Protein AF-A0A5K3FNM6-F1 (afdb_monomer_lite)

Foldseek 3Di:
DDDDPQADWDDKDADLLRQWIWTHGPNRDIDIDGDPWDWADEDQKIWIPPDQFKIWIARNVVRDIDIGGHPAGFSDWYDYDQWIWTDGPFWIWIAGVVDRPDTDIDTDDRDDDRDDDDDDD

Structure (mmCIF, N/CA/C/O backbone):
data_AF-A0A5K3FNM6-F1
#
_entry.id   AF-A0A5K3FNM6-F1
#
loop_
_atom_site.group_PDB
_atom_site.id
_atom_site.type_symbol
_atom_site.label_atom_id
_atom_site.label_alt_id
_atom_site.label_comp_id
_atom_site.label_asym_id
_atom_site.label_entity_id
_atom_site.label_seq_id
_atom_site.pdbx_PDB_ins_code
_atom_site.Cartn_x
_atom_site.Cartn_y
_atom_site.Cartn_z
_atom_site.occupancy
_atom_site.B_iso_or_equiv
_atom_site.auth_seq_id
_atom_site.auth_comp_id
_atom_site.auth_asym_id
_atom_site.auth_atom_id
_atom_site.pdbx_PDB_model_num
ATOM 1 N N . MET A 1 1 ? 14.748 18.626 -12.478 1.00 53.09 1 MET A N 1
ATOM 2 C CA . MET A 1 1 ? 14.786 17.257 -13.037 1.00 53.09 1 MET A CA 1
ATOM 3 C C . MET A 1 1 ? 15.013 17.379 -14.545 1.00 53.09 1 MET A C 1
ATOM 5 O O . MET A 1 1 ? 14.304 18.156 -15.173 1.00 53.09 1 MET A O 1
ATOM 9 N N . GLN A 1 2 ? 16.049 16.751 -15.108 1.00 58.59 2 GLN A N 1
ATOM 10 C CA . GLN A 1 2 ? 16.401 16.877 -16.534 1.00 58.59 2 GLN A CA 1
ATOM 11 C C . GLN A 1 2 ? 15.516 15.946 -17.373 1.00 58.59 2 GLN A C 1
ATOM 13 O O . GLN A 1 2 ? 15.343 14.788 -17.004 1.00 58.59 2 GLN A O 1
ATOM 18 N N . LYS A 1 3 ? 14.956 16.431 -18.491 1.00 74.94 3 LYS A N 1
ATOM 19 C CA . LYS A 1 3 ? 14.156 15.590 -19.394 1.00 74.94 3 LYS A CA 1
ATOM 20 C C . LYS A 1 3 ? 15.063 14.531 -20.045 1.00 74.94 3 LYS A C 1
ATOM 22 O O . LYS A 1 3 ? 16.000 14.919 -20.747 1.00 74.94 3 LYS A O 1
ATOM 27 N N . PRO A 1 4 ? 14.807 13.228 -19.846 1.00 77.62 4 PRO A N 1
ATOM 28 C CA . PRO A 1 4 ? 15.601 12.182 -20.474 1.00 77.62 4 PRO A CA 1
ATOM 29 C C . PRO A 1 4 ? 15.365 12.177 -21.990 1.00 77.62 4 PRO A C 1
ATOM 31 O O . PRO A 1 4 ? 14.228 12.239 -22.461 1.00 77.62 4 PRO A O 1
ATOM 34 N N . ASN A 1 5 ? 16.449 12.124 -22.766 1.00 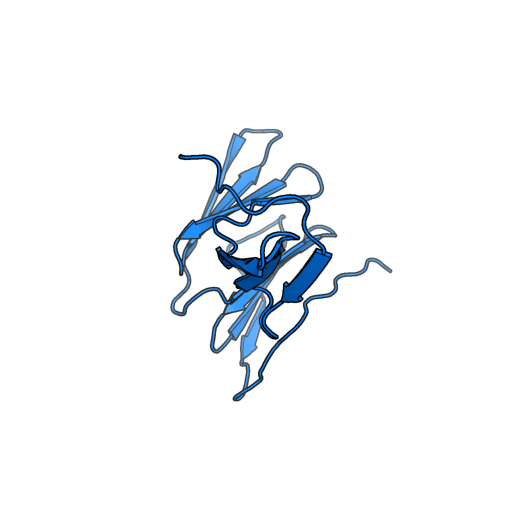85.06 5 ASN A N 1
ATOM 35 C CA . ASN A 1 5 ? 16.395 12.111 -24.228 1.00 85.06 5 ASN A CA 1
ATOM 36 C C . ASN A 1 5 ? 16.211 10.679 -24.755 1.00 85.06 5 ASN A C 1
ATOM 38 O O . ASN A 1 5 ? 17.145 10.064 -25.266 1.00 85.06 5 ASN A O 1
ATOM 42 N N . ILE A 1 6 ? 15.010 10.133 -24.572 1.00 89.50 6 ILE A N 1
ATOM 43 C CA . ILE A 1 6 ? 14.690 8.737 -24.913 1.00 89.50 6 ILE A CA 1
ATOM 44 C C . ILE A 1 6 ? 13.706 8.586 -26.089 1.00 89.50 6 ILE A C 1
ATOM 46 O O . ILE A 1 6 ? 13.361 7.474 -26.480 1.00 89.50 6 ILE A O 1
ATOM 50 N N . GLY A 1 7 ? 13.262 9.696 -26.687 1.00 90.44 7 GLY A N 1
ATOM 51 C CA . GLY A 1 7 ? 12.207 9.678 -27.70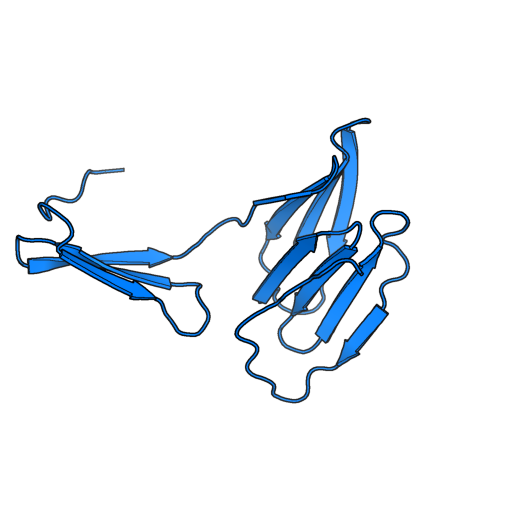6 1.00 90.44 7 GLY A CA 1
ATOM 52 C C . GLY A 1 7 ? 10.846 9.241 -27.145 1.00 90.44 7 GLY A C 1
ATOM 53 O O . GLY A 1 7 ? 10.582 9.393 -25.952 1.00 90.44 7 GLY A O 1
ATOM 54 N N . SER A 1 8 ? 9.967 8.730 -28.013 1.00 93.75 8 SER A N 1
ATOM 55 C CA . SER A 1 8 ? 8.655 8.187 -27.624 1.00 93.75 8 SER A CA 1
ATOM 56 C C . SER A 1 8 ? 8.804 6.874 -26.857 1.00 93.75 8 SER A C 1
ATOM 58 O O . SER A 1 8 ? 9.642 6.057 -27.227 1.00 93.75 8 SER A O 1
ATOM 60 N N . LEU A 1 9 ? 7.973 6.640 -25.840 1.00 93.38 9 LEU A N 1
ATOM 61 C CA . LEU A 1 9 ? 7.893 5.332 -25.181 1.00 93.38 9 LEU A CA 1
ATOM 62 C C . LEU A 1 9 ? 7.259 4.311 -26.130 1.00 93.38 9 LEU A C 1
ATOM 64 O O . LEU A 1 9 ? 6.223 4.596 -26.729 1.00 93.38 9 LEU A O 1
ATOM 68 N N . LEU A 1 10 ? 7.898 3.152 -26.275 1.00 95.12 10 LEU A N 1
ATOM 69 C CA . LEU A 1 10 ? 7.434 2.058 -27.129 1.00 95.12 10 LEU A CA 1
ATOM 70 C C . LEU A 1 10 ? 6.797 0.924 -26.326 1.00 95.12 10 LEU A C 1
ATOM 72 O O . LEU A 1 10 ? 5.857 0.306 -26.813 1.00 95.12 10 LEU A O 1
ATOM 76 N N . ASP A 1 11 ? 7.305 0.662 -25.120 1.00 95.19 11 ASP A N 1
ATOM 77 C CA . ASP A 1 11 ? 6.811 -0.406 -24.249 1.00 95.19 11 ASP A CA 1
ATOM 78 C C . ASP A 1 11 ? 7.054 -0.088 -22.764 1.00 95.19 11 ASP A C 1
ATOM 80 O O . ASP A 1 11 ? 7.933 0.719 -22.425 1.00 95.19 11 ASP A O 1
ATOM 84 N N . VAL A 1 12 ? 6.271 -0.722 -21.888 1.00 95.38 12 VAL A N 1
ATOM 85 C CA . VAL A 1 12 ? 6.328 -0.569 -20.431 1.00 95.38 12 VAL A CA 1
ATOM 86 C C . VAL A 1 12 ? 6.065 -1.899 -19.715 1.00 95.38 12 VAL A C 1
ATOM 88 O O . VAL A 1 12 ? 5.138 -2.631 -20.050 1.00 95.38 12 VAL A O 1
ATOM 91 N N . ALA A 1 13 ? 6.848 -2.186 -18.674 1.00 95.25 13 ALA A N 1
ATOM 92 C CA . ALA A 1 13 ? 6.691 -3.367 -17.830 1.00 95.25 13 ALA A CA 1
ATOM 93 C C . ALA A 1 13 ? 6.701 -2.990 -16.344 1.00 95.25 13 ALA A C 1
ATOM 95 O O . ALA A 1 13 ? 7.534 -2.200 -15.895 1.00 95.25 13 ALA A O 1
ATOM 96 N N . TRP A 1 14 ? 5.786 -3.582 -15.579 1.00 91.75 14 TRP A N 1
ATOM 97 C CA . TRP A 1 14 ? 5.681 -3.406 -14.130 1.00 91.75 14 TRP 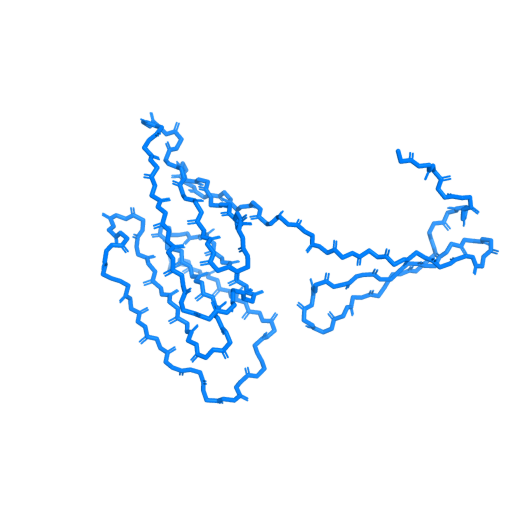A CA 1
ATOM 98 C C . TRP A 1 14 ? 6.329 -4.572 -13.388 1.00 91.75 14 TRP A C 1
ATOM 100 O O . TRP A 1 14 ? 6.252 -5.720 -13.831 1.00 91.75 14 TRP A O 1
ATOM 110 N N . SER A 1 15 ? 6.937 -4.294 -12.235 1.00 85.69 15 SER A N 1
ATOM 111 C CA . SER A 1 15 ? 7.325 -5.359 -11.312 1.00 85.69 15 SER A CA 1
ATOM 112 C C . SER A 1 15 ? 6.076 -6.074 -10.764 1.00 85.69 15 SER A C 1
ATOM 114 O O . SER A 1 15 ? 5.016 -5.452 -10.659 1.00 85.69 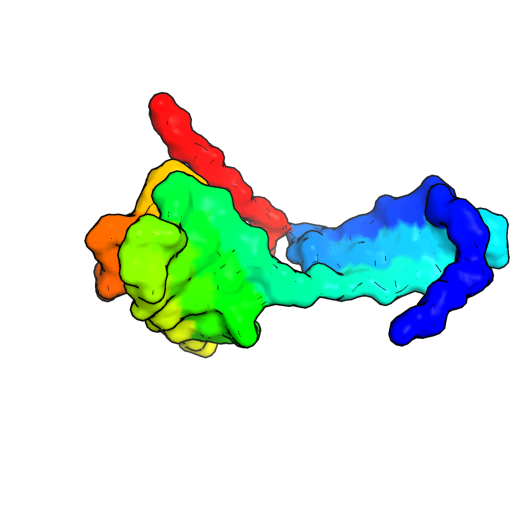15 SER A O 1
ATOM 116 N N . PRO A 1 16 ? 6.159 -7.367 -10.387 1.00 76.62 16 PRO A N 1
ATOM 117 C CA . PRO A 1 16 ? 5.002 -8.122 -9.885 1.00 76.62 16 PRO A CA 1
ATOM 118 C C . PRO A 1 16 ? 4.349 -7.514 -8.635 1.00 76.62 16 PRO A C 1
ATOM 120 O O . PRO A 1 16 ? 3.145 -7.634 -8.428 1.00 76.62 16 PRO A O 1
ATOM 123 N N . ASP A 1 17 ? 5.145 -6.837 -7.811 1.00 70.56 17 ASP A N 1
ATOM 124 C CA . ASP A 1 17 ? 4.708 -6.102 -6.625 1.00 70.56 17 ASP A CA 1
ATOM 125 C C . ASP A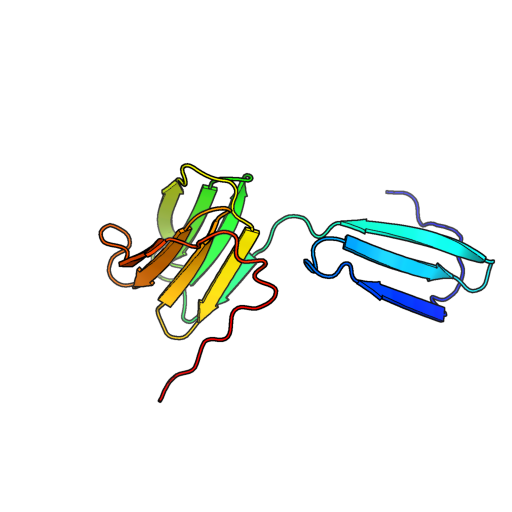 1 17 ? 4.225 -4.676 -6.952 1.00 70.56 17 ASP A C 1
ATOM 127 O O . ASP A 1 17 ? 3.941 -3.907 -6.043 1.00 70.56 17 ASP A O 1
ATOM 131 N N . GLY A 1 18 ? 4.144 -4.291 -8.232 1.00 78.00 18 GLY A N 1
ATOM 132 C CA . GLY A 1 18 ? 3.690 -2.995 -8.743 1.00 78.00 18 GLY A CA 1
ATOM 133 C C . GLY A 1 18 ? 4.359 -1.765 -8.125 1.00 78.00 18 GLY A C 1
ATOM 134 O O . GLY A 1 18 ? 3.726 -0.714 -8.084 1.00 78.00 18 GLY A O 1
ATOM 135 N N . THR A 1 19 ? 5.573 -1.890 -7.581 1.00 81.19 19 THR A N 1
ATOM 136 C CA . THR A 1 19 ? 6.327 -0.761 -7.005 1.00 81.19 19 THR A CA 1
ATOM 137 C C . THR A 1 19 ? 7.287 -0.131 -8.005 1.00 81.19 19 THR A C 1
ATOM 139 O O . THR A 1 19 ? 7.628 1.042 -7.875 1.00 81.19 19 THR A O 1
ATOM 142 N N . ASN A 1 20 ? 7.701 -0.879 -9.026 1.00 89.25 20 ASN A N 1
ATOM 143 C CA . ASN A 1 20 ? 8.629 -0.426 -10.049 1.00 89.25 20 ASN A CA 1
ATOM 144 C C . ASN A 1 20 ? 7.997 -0.528 -11.430 1.00 89.25 20 ASN A C 1
ATOM 146 O O . ASN A 1 20 ? 7.236 -1.451 -11.729 1.00 89.25 20 ASN A O 1
ATOM 150 N N . VAL A 1 21 ? 8.387 0.401 -12.292 1.00 93.44 21 VAL A N 1
ATOM 151 C CA . VAL A 1 21 ? 8.034 0.398 -13.702 1.00 93.44 21 VAL A CA 1
ATOM 152 C C . VAL A 1 21 ? 9.277 0.684 -14.536 1.00 93.44 21 VAL A C 1
ATOM 154 O O . VAL A 1 21 ? 10.088 1.556 -14.214 1.00 93.44 21 VAL A O 1
ATOM 157 N N . VAL A 1 22 ? 9.434 -0.082 -15.609 1.00 95.12 22 VAL A N 1
ATOM 158 C CA . VAL A 1 22 ? 10.494 0.089 -16.600 1.00 95.12 22 VAL A CA 1
ATOM 159 C C . VAL A 1 22 ? 9.848 0.437 -17.927 1.00 95.12 22 VAL A C 1
ATOM 161 O O . VAL A 1 22 ? 8.877 -0.203 -18.320 1.00 95.12 22 VAL A O 1
ATOM 164 N N . ALA A 1 23 ? 10.383 1.435 -18.624 1.00 95.00 23 ALA A N 1
ATOM 165 C CA . ALA A 1 23 ? 9.887 1.839 -19.934 1.00 95.00 23 ALA A CA 1
ATOM 166 C C . ALA A 1 23 ? 11.033 1.970 -20.942 1.00 95.00 23 ALA A C 1
ATOM 168 O O . ALA A 1 23 ? 12.105 2.475 -20.601 1.00 95.00 23 ALA A O 1
ATOM 169 N N . VAL A 1 24 ? 10.809 1.535 -22.183 1.00 95.56 24 VAL A N 1
ATOM 170 C CA . VAL A 1 24 ? 11.798 1.629 -23.270 1.00 95.56 24 VAL A CA 1
ATOM 171 C C . VAL A 1 24 ? 11.381 2.701 -24.269 1.00 95.56 24 VAL A C 1
ATOM 173 O O . VAL A 1 24 ? 10.230 2.757 -24.701 1.00 95.56 24 VAL A O 1
ATOM 176 N N . GLY A 1 25 ? 12.326 3.567 -24.625 1.00 94.50 25 GLY A N 1
ATOM 177 C CA . GLY A 1 25 ? 12.142 4.638 -25.596 1.00 94.50 25 GLY A CA 1
ATOM 178 C C . GLY A 1 25 ? 12.582 4.262 -27.013 1.00 94.50 25 GLY A C 1
ATOM 179 O O . GLY A 1 25 ? 13.401 3.368 -27.218 1.00 94.50 25 GLY A O 1
ATOM 180 N N . ALA A 1 26 ? 12.087 4.997 -28.008 1.00 93.44 26 ALA A N 1
ATOM 181 C CA . ALA A 1 26 ? 12.366 4.790 -29.430 1.00 93.44 26 ALA A CA 1
ATOM 182 C C . ALA A 1 26 ? 13.845 4.957 -29.818 1.00 93.44 26 ALA A C 1
ATOM 184 O O . ALA A 1 26 ? 14.258 4.508 -30.884 1.00 93.44 26 ALA A O 1
ATOM 185 N N . THR A 1 27 ? 14.653 5.583 -28.960 1.00 93.38 27 THR A N 1
ATOM 186 C CA . THR A 1 27 ? 16.107 5.694 -29.149 1.00 93.38 27 THR A CA 1
ATOM 187 C C . THR A 1 27 ? 16.890 4.517 -28.553 1.00 93.38 27 THR A C 1
ATOM 189 O O . THR A 1 27 ? 18.117 4.513 -28.621 1.00 93.38 27 THR A O 1
ATOM 192 N N . GLY A 1 28 ? 16.210 3.531 -27.955 1.00 89.06 28 GLY A N 1
ATOM 193 C CA . GLY A 1 28 ? 16.818 2.395 -27.253 1.00 89.06 28 GLY A CA 1
ATOM 194 C C . GLY A 1 28 ? 17.167 2.667 -25.785 1.00 89.06 28 GLY A C 1
ATOM 195 O O . GLY A 1 28 ? 17.680 1.783 -25.104 1.00 89.06 28 GLY A O 1
ATOM 196 N N . GLY A 1 29 ? 16.896 3.873 -25.276 1.00 92.44 29 GLY A N 1
ATOM 197 C CA . GLY A 1 29 ? 17.073 4.197 -23.859 1.00 92.44 29 GLY A CA 1
ATOM 198 C C . GLY A 1 29 ? 16.026 3.528 -22.964 1.00 92.44 29 GLY A C 1
ATOM 199 O O . GLY A 1 29 ? 14.877 3.357 -23.369 1.00 92.44 29 GLY A O 1
ATOM 200 N N . VAL A 1 30 ? 16.414 3.195 -21.731 1.00 93.06 30 VAL A N 1
ATOM 201 C CA . VAL A 1 30 ? 15.542 2.577 -20.720 1.00 93.06 30 VAL A CA 1
ATOM 202 C C . VAL A 1 30 ? 15.377 3.524 -19.535 1.00 93.06 30 VAL A C 1
ATOM 204 O O . VAL A 1 30 ? 16.360 4.044 -19.006 1.00 93.06 30 VAL A O 1
ATOM 207 N N . LEU A 1 31 ? 14.134 3.744 -19.115 1.00 92.81 31 LEU A N 1
ATOM 208 C CA . LEU A 1 31 ? 13.792 4.461 -17.893 1.00 92.81 31 LEU A CA 1
ATOM 209 C C . LEU A 1 31 ? 13.405 3.482 -16.795 1.00 92.81 31 LEU A C 1
ATOM 211 O O . LEU A 1 31 ? 12.601 2.583 -17.023 1.00 92.81 31 LEU A O 1
ATOM 215 N N . PHE A 1 32 ? 13.936 3.723 -15.600 1.00 92.12 32 PHE A N 1
ATOM 216 C CA . PHE A 1 32 ? 13.533 3.063 -14.366 1.00 92.12 32 PHE A CA 1
ATOM 217 C C . PHE A 1 32 ? 12.808 4.086 -13.500 1.00 92.12 32 PHE A C 1
ATOM 219 O O . PHE A 1 32 ? 13.350 5.159 -13.225 1.00 92.12 32 PHE A O 1
ATOM 226 N N . ALA A 1 33 ? 11.595 3.758 -13.077 1.00 89.12 33 ALA A N 1
ATOM 227 C CA . ALA A 1 33 ? 10.837 4.560 -12.134 1.00 89.12 33 ALA A CA 1
ATOM 228 C C . ALA A 1 33 ? 10.301 3.678 -11.002 1.00 89.12 33 ALA A C 1
ATOM 230 O O . ALA A 1 33 ? 9.997 2.501 -11.190 1.00 89.12 33 ALA A O 1
ATOM 231 N N . HIS A 1 34 ? 10.197 4.275 -9.820 1.00 85.75 34 HIS A N 1
ATOM 232 C CA . HIS A 1 34 ? 9.657 3.654 -8.619 1.00 85.75 34 HIS A CA 1
ATOM 233 C C . HIS A 1 34 ? 8.473 4.495 -8.147 1.00 85.75 34 HIS A C 1
ATOM 235 O O . HIS A 1 34 ? 8.583 5.719 -8.059 1.00 85.75 34 HIS A O 1
ATOM 241 N N . VAL A 1 35 ? 7.350 3.850 -7.846 1.00 78.62 35 VAL A N 1
ATOM 242 C CA . VAL A 1 35 ? 6.162 4.515 -7.309 1.00 78.62 35 VAL A CA 1
ATOM 243 C C . VAL A 1 35 ? 6.461 4.947 -5.877 1.00 78.62 35 VAL A C 1
ATOM 245 O O . VAL A 1 35 ? 6.591 4.123 -4.974 1.00 78.62 35 VAL A O 1
ATOM 248 N N . SER A 1 36 ? 6.615 6.250 -5.674 1.00 73.62 36 SER A N 1
ATOM 249 C CA . SER A 1 36 ? 6.719 6.876 -4.356 1.00 73.62 36 SER A CA 1
ATOM 250 C C . SER A 1 36 ? 5.405 7.552 -3.985 1.00 73.62 36 SER A C 1
ATOM 252 O O . SER A 1 36 ? 4.698 7.996 -4.882 1.00 73.62 36 SER A O 1
ATOM 254 N N . GLU A 1 37 ? 5.146 7.669 -2.679 1.00 63.47 37 GLU A N 1
ATOM 255 C CA . GLU A 1 37 ? 4.054 8.464 -2.092 1.00 63.47 37 GLU A CA 1
ATOM 256 C C . GLU A 1 37 ? 2.673 8.136 -2.686 1.00 63.47 37 GLU A C 1
ATOM 258 O O . GLU A 1 37 ? 2.215 8.717 -3.665 1.00 63.47 37 GLU A O 1
ATOM 263 N N . CYS A 1 38 ? 1.996 7.160 -2.079 1.00 72.88 38 CYS A N 1
ATOM 264 C CA . CYS A 1 38 ? 0.639 6.795 -2.468 1.00 72.88 38 CYS A CA 1
ATOM 265 C C . CYS A 1 38 ? -0.366 7.671 -1.708 1.00 72.88 38 CYS A C 1
ATOM 267 O O . CYS A 1 38 ? -0.452 7.573 -0.480 1.00 72.88 38 CYS A O 1
ATOM 269 N N . CYS A 1 39 ? -1.107 8.502 -2.446 1.00 80.06 39 CYS A N 1
ATOM 270 C CA . CYS A 1 39 ? -2.289 9.213 -1.963 1.00 80.06 39 CYS A CA 1
ATOM 271 C C . CYS A 1 39 ? -3.545 8.487 -2.455 1.00 80.06 39 CYS A C 1
ATOM 273 O O . CYS A 1 39 ? -3.661 8.163 -3.639 1.00 80.06 39 CYS A O 1
ATOM 275 N N . LEU A 1 40 ? -4.470 8.217 -1.542 1.00 83.94 40 LEU A N 1
ATOM 276 C CA . LEU A 1 40 ? -5.728 7.527 -1.803 1.00 83.94 40 LEU A CA 1
ATOM 277 C C . LEU A 1 40 ? -6.875 8.390 -1.289 1.00 83.94 40 LEU A C 1
ATOM 279 O O . LEU A 1 40 ? -6.821 8.874 -0.162 1.00 83.94 40 LEU A O 1
ATOM 283 N N . GLU A 1 41 ? -7.929 8.536 -2.081 1.00 84.44 41 GLU A N 1
ATOM 284 C CA . GLU A 1 41 ? -9.079 9.369 -1.731 1.00 84.44 41 GLU A CA 1
ATOM 285 C C . GLU A 1 41 ? -10.365 8.540 -1.755 1.00 84.44 41 GLU A C 1
ATOM 287 O O . GLU A 1 41 ? -10.637 7.812 -2.712 1.00 84.44 41 GLU A O 1
ATOM 292 N N . CYS A 1 42 ? -11.185 8.657 -0.710 1.00 81.00 42 CYS A N 1
ATOM 293 C CA . CYS A 1 42 ? -12.512 8.047 -0.670 1.00 81.00 42 CYS A CA 1
ATOM 294 C C . CYS A 1 42 ? -13.451 8.804 0.270 1.00 81.00 42 CYS A C 1
ATOM 296 O O . CYS A 1 42 ? -13.125 9.008 1.434 1.00 81.00 42 CYS A O 1
ATOM 298 N N . VAL A 1 43 ? -14.642 9.169 -0.221 1.00 76.00 43 VAL A N 1
ATOM 299 C CA . VAL A 1 43 ? -15.785 9.679 0.573 1.00 76.00 43 VAL A CA 1
ATOM 300 C C . VAL A 1 43 ? -15.369 10.713 1.640 1.00 76.00 43 VAL A C 1
ATOM 302 O O . VAL A 1 43 ? -15.777 10.664 2.794 1.00 76.00 43 VAL A O 1
ATOM 305 N N . GLY A 1 44 ? -14.561 11.702 1.252 1.00 87.50 44 GLY A N 1
ATOM 306 C CA . GLY A 1 44 ? -14.139 12.782 2.150 1.00 87.50 44 GLY A CA 1
ATOM 307 C C . GLY A 1 44 ? -12.977 12.442 3.089 1.00 87.50 44 GLY A C 1
ATOM 308 O O . GLY A 1 44 ? -12.680 13.228 3.980 1.00 87.50 44 GLY A O 1
ATOM 309 N N . PHE A 1 45 ? -12.304 11.317 2.877 1.00 92.75 45 PHE A N 1
ATOM 310 C CA . PHE A 1 45 ? -11.028 11.006 3.503 1.00 92.75 45 PHE A CA 1
ATOM 311 C C . PHE A 1 45 ? -9.927 10.953 2.452 1.00 92.75 45 PHE A C 1
ATOM 313 O O . PHE A 1 45 ? -10.108 10.398 1.366 1.00 92.75 45 PHE A O 1
ATOM 320 N N . GLU A 1 46 ? -8.778 11.501 2.815 1.00 94.00 46 GLU A N 1
ATOM 321 C CA . GLU A 1 46 ? -7.517 11.359 2.104 1.00 94.00 46 GLU A CA 1
ATOM 322 C C . GLU A 1 46 ? -6.571 10.542 2.988 1.00 94.00 46 GLU A C 1
ATOM 324 O O . GLU A 1 46 ? -6.379 10.866 4.158 1.00 94.00 46 GLU A O 1
ATOM 329 N N . ALA A 1 47 ? -5.983 9.479 2.447 1.00 94.62 47 ALA A N 1
ATOM 330 C CA . ALA A 1 47 ? -4.953 8.695 3.110 1.00 94.62 47 ALA A CA 1
ATOM 331 C C . ALA A 1 47 ? -3.636 8.819 2.342 1.00 94.62 47 ALA A C 1
ATOM 333 O O . ALA A 1 47 ? -3.566 8.518 1.151 1.00 94.62 47 ALA A O 1
ATOM 334 N N . VAL A 1 48 ? -2.584 9.220 3.047 1.00 94.31 48 VAL A N 1
ATOM 335 C CA . VAL A 1 48 ? -1.242 9.422 2.502 1.00 94.31 48 VAL A CA 1
ATOM 336 C C . VAL A 1 48 ? -0.274 8.483 3.203 1.00 94.31 48 VAL A C 1
ATOM 338 O O . VAL A 1 48 ? -0.151 8.494 4.430 1.00 94.31 48 VAL A O 1
ATOM 341 N N . VAL A 1 49 ? 0.448 7.671 2.430 1.00 93.19 49 VAL A N 1
ATOM 342 C CA . VAL A 1 49 ? 1.553 6.856 2.954 1.00 93.19 49 VAL A CA 1
ATOM 343 C C . VAL A 1 49 ? 2.780 7.749 3.158 1.00 93.19 49 VAL A C 1
ATOM 345 O O . VAL A 1 49 ? 3.658 7.837 2.301 1.00 93.19 49 VAL A O 1
ATOM 348 N N . SER A 1 50 ? 2.814 8.431 4.302 1.00 91.00 50 SER A N 1
ATOM 349 C CA . SER A 1 50 ? 3.824 9.435 4.663 1.00 91.00 50 SER A CA 1
ATOM 350 C C . SER A 1 50 ? 5.210 8.842 4.949 1.00 91.00 50 SER A C 1
ATOM 352 O O . SER A 1 50 ? 6.218 9.541 4.879 1.00 91.00 50 SER A O 1
ATOM 354 N N . SER A 1 51 ? 5.290 7.555 5.306 1.00 90.81 51 SER A N 1
ATOM 355 C CA . SER A 1 51 ? 6.556 6.835 5.487 1.00 90.81 51 SER A CA 1
ATOM 356 C C . SER A 1 51 ? 6.383 5.344 5.191 1.00 90.81 51 SER A C 1
ATOM 358 O O . SER A 1 51 ? 5.267 4.852 5.039 1.00 90.81 51 SER A O 1
ATOM 360 N N . ALA A 1 52 ? 7.478 4.577 5.187 1.00 90.31 52 ALA A N 1
ATOM 361 C CA . ALA A 1 52 ? 7.419 3.121 5.025 1.00 90.31 52 ALA A CA 1
ATOM 362 C C . ALA A 1 52 ? 6.557 2.400 6.086 1.00 90.31 52 ALA A C 1
ATOM 364 O O . ALA A 1 52 ? 6.219 1.235 5.885 1.00 90.31 52 ALA A O 1
ATOM 365 N N . LYS A 1 53 ? 6.240 3.052 7.214 1.00 94.62 53 LYS A N 1
ATOM 366 C CA . LYS A 1 53 ? 5.485 2.486 8.344 1.00 94.62 53 LYS A CA 1
ATOM 367 C C . LYS A 1 53 ? 4.402 3.424 8.888 1.00 94.62 53 LYS A C 1
ATOM 369 O O . LYS A 1 53 ? 3.895 3.193 9.982 1.00 94.62 53 LYS A O 1
ATOM 374 N N . THR A 1 54 ? 4.065 4.484 8.159 1.00 95.62 54 THR A N 1
ATOM 375 C CA . THR A 1 54 ? 3.133 5.511 8.636 1.00 95.62 54 THR A CA 1
ATOM 376 C C . THR A 1 54 ? 2.138 5.864 7.546 1.00 95.62 54 THR A C 1
ATOM 378 O O . THR A 1 54 ? 2.540 6.142 6.4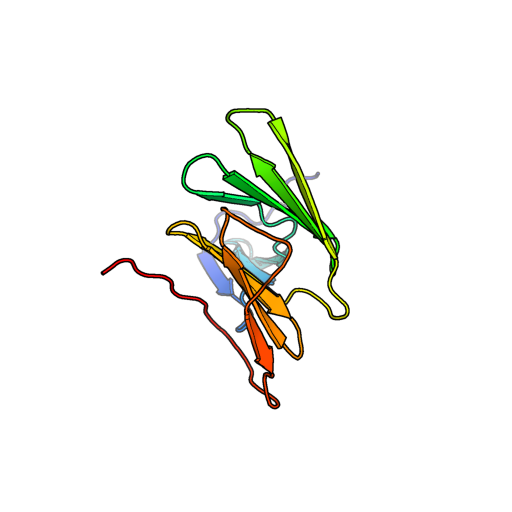16 1.00 95.62 54 THR A O 1
ATOM 381 N N . ILE A 1 55 ? 0.856 5.901 7.909 1.00 96.25 55 ILE A N 1
ATOM 382 C CA . ILE A 1 55 ? -0.215 6.450 7.074 1.00 96.25 55 ILE A CA 1
ATOM 383 C C . ILE A 1 55 ? -0.822 7.634 7.817 1.00 96.25 55 ILE A C 1
ATOM 385 O O . ILE A 1 55 ? -1.235 7.496 8.967 1.00 96.25 55 ILE A O 1
ATOM 389 N N . THR A 1 56 ? -0.881 8.788 7.165 1.00 95.81 56 THR A N 1
ATOM 390 C CA . THR A 1 56 ? -1.635 9.944 7.649 1.00 95.81 56 THR A CA 1
ATOM 391 C C . THR A 1 56 ? -2.989 9.955 6.962 1.00 95.81 56 THR A C 1
ATOM 393 O O . THR A 1 56 ? -3.060 9.856 5.741 1.00 95.81 56 THR A O 1
ATOM 396 N N . ILE A 1 57 ? -4.055 10.065 7.741 1.00 95.38 57 ILE A N 1
ATOM 397 C CA . ILE A 1 57 ? -5.422 10.167 7.244 1.00 95.38 57 ILE A CA 1
ATOM 398 C C . ILE A 1 57 ? -5.923 11.561 7.569 1.00 95.38 57 ILE A C 1
ATOM 400 O O . ILE A 1 57 ? -5.806 12.000 8.708 1.00 95.38 57 ILE A O 1
ATOM 404 N N . THR A 1 58 ? -6.485 12.236 6.578 1.00 94.94 58 THR A N 1
ATOM 405 C CA . THR A 1 58 ? -7.111 13.544 6.722 1.00 94.94 58 THR A CA 1
ATOM 406 C C . THR A 1 58 ? -8.586 13.415 6.368 1.00 94.94 58 THR A C 1
ATOM 408 O O . THR A 1 58 ? -8.928 12.999 5.261 1.00 94.94 58 THR A O 1
ATOM 411 N N . ASN A 1 59 ? -9.472 13.794 7.284 1.00 93.25 59 ASN A N 1
ATOM 412 C CA . ASN A 1 59 ? -10.870 14.034 6.953 1.00 93.25 59 ASN A CA 1
ATOM 413 C C . ASN A 1 59 ? -10.971 15.418 6.308 1.00 93.25 59 ASN A C 1
ATOM 415 O O . ASN A 1 59 ? -10.729 16.440 6.944 1.00 93.25 59 ASN A O 1
ATOM 419 N N . VAL A 1 60 ? -11.331 15.473 5.030 1.00 92.00 60 VAL A N 1
ATOM 420 C CA . VAL A 1 60 ? -11.345 16.730 4.266 1.00 92.00 60 VAL A CA 1
ATOM 421 C C . VAL A 1 60 ? -12.510 17.647 4.649 1.00 92.00 60 VAL A C 1
ATOM 423 O O . VAL A 1 60 ? -12.559 18.789 4.204 1.00 92.00 60 VAL A O 1
ATOM 426 N N . ARG A 1 61 ? -13.480 17.160 5.437 1.00 90.25 61 ARG A N 1
ATOM 427 C CA . ARG A 1 61 ? -14.660 17.941 5.842 1.00 90.25 61 ARG A CA 1
ATOM 428 C C . ARG A 1 61 ? -14.392 18.828 7.049 1.00 90.25 61 ARG A C 1
ATOM 430 O O . ARG A 1 61 ? -14.931 19.928 7.113 1.00 90.25 61 ARG A O 1
ATOM 437 N N . ASP A 1 62 ? -13.617 18.327 8.004 1.00 92.50 62 ASP A N 1
ATOM 438 C CA . ASP A 1 62 ? -13.313 19.007 9.268 1.00 92.50 62 ASP A CA 1
ATOM 439 C C . ASP A 1 62 ? -11.807 19.170 9.525 1.00 92.50 62 ASP A C 1
ATOM 441 O O . ASP A 1 62 ? -11.415 19.668 10.577 1.00 92.50 62 ASP A O 1
ATOM 445 N N . GLU A 1 63 ? -10.974 18.772 8.558 1.00 91.50 63 GLU A N 1
ATOM 446 C CA . GLU A 1 63 ? -9.509 18.823 8.597 1.00 91.50 63 GLU A CA 1
ATOM 447 C C . GLU A 1 63 ? -8.880 18.030 9.754 1.00 91.50 63 GLU A C 1
ATOM 449 O O . GLU A 1 63 ? -7.687 18.186 10.045 1.00 91.50 63 GLU A O 1
ATOM 454 N N . SER A 1 64 ? -9.650 17.152 10.405 1.00 93.38 64 SER A N 1
ATOM 455 C CA . SER A 1 64 ? -9.113 16.256 11.423 1.00 93.38 64 SER A CA 1
ATOM 456 C C . SER A 1 64 ? -8.111 15.284 10.807 1.00 93.38 64 SER A C 1
ATOM 458 O O . SER A 1 64 ? -8.229 14.874 9.647 1.00 93.38 64 SER A O 1
ATOM 460 N N . LYS A 1 65 ? -7.079 14.954 11.589 1.00 94.56 65 LYS A N 1
ATOM 461 C CA . LYS A 1 65 ? -5.984 14.093 11.155 1.00 94.56 65 LYS A CA 1
ATOM 462 C C . LYS A 1 65 ? -5.763 12.954 12.128 1.00 94.56 65 LYS A C 1
ATOM 464 O O . LYS A 1 65 ? -5.554 13.190 13.315 1.00 94.56 65 LYS A O 1
ATOM 469 N N . ASP A 1 66 ? -5.688 11.754 11.578 1.00 95.25 66 ASP A N 1
ATOM 470 C CA . ASP A 1 66 ? -5.272 10.545 12.270 1.00 95.25 66 ASP A CA 1
ATOM 471 C C . ASP A 1 66 ? -3.940 10.062 11.699 1.00 95.25 66 ASP A C 1
ATOM 473 O O . ASP A 1 66 ? -3.629 10.240 10.520 1.00 95.25 66 ASP A O 1
ATOM 477 N N . THR A 1 67 ? -3.110 9.460 12.545 1.00 96.31 67 THR A N 1
ATOM 478 C CA . THR A 1 67 ? -1.829 8.881 12.128 1.00 96.31 67 THR A CA 1
ATOM 479 C C . THR A 1 67 ? -1.778 7.430 12.565 1.00 96.31 67 THR A C 1
ATOM 481 O O . THR A 1 67 ? -1.836 7.129 13.755 1.00 96.31 67 THR A O 1
ATOM 484 N N . LEU A 1 68 ? -1.671 6.529 11.590 1.00 96.88 68 LEU A N 1
ATOM 485 C CA . LEU A 1 68 ? -1.548 5.096 11.817 1.00 96.88 68 LEU A CA 1
ATOM 486 C C . LEU A 1 68 ? -0.079 4.700 11.740 1.00 96.88 68 LEU A C 1
ATOM 488 O O . LEU A 1 68 ? 0.563 4.868 10.699 1.00 96.88 68 LEU A O 1
ATOM 492 N N . GLU A 1 69 ? 0.437 4.150 12.835 1.00 96.50 69 GLU A N 1
ATOM 493 C CA . GLU A 1 69 ? 1.795 3.621 12.914 1.00 96.50 69 GLU A CA 1
ATOM 494 C C . GLU A 1 69 ? 1.788 2.094 12.874 1.00 96.50 69 GLU A C 1
ATOM 496 O O . GLU A 1 69 ? 1.081 1.425 13.629 1.00 96.50 69 GLU A O 1
ATOM 501 N N . PHE A 1 70 ? 2.615 1.538 11.993 1.00 95.50 70 PHE A N 1
ATOM 502 C CA . PHE A 1 70 ? 2.725 0.103 11.773 1.00 95.50 70 PHE A CA 1
ATOM 503 C C . PHE A 1 70 ? 4.068 -0.416 12.281 1.00 95.50 70 PHE A C 1
ATOM 505 O O . PHE A 1 70 ? 5.108 0.236 12.171 1.00 95.50 70 PHE A O 1
ATOM 512 N N . ARG A 1 71 ? 4.070 -1.642 12.812 1.00 94.00 71 ARG A N 1
ATOM 513 C CA . ARG A 1 71 ? 5.312 -2.314 13.223 1.00 94.00 71 ARG A CA 1
ATOM 514 C C . ARG A 1 71 ? 6.181 -2.664 12.013 1.00 94.00 71 ARG A C 1
ATOM 516 O O . ARG A 1 71 ? 7.397 -2.449 12.038 1.00 94.00 71 ARG A O 1
ATOM 523 N N . ASP A 1 72 ? 5.546 -3.174 10.964 1.00 90.75 72 ASP A N 1
ATOM 524 C CA . ASP A 1 72 ? 6.178 -3.666 9.743 1.00 90.75 72 ASP A CA 1
ATOM 525 C C . ASP A 1 72 ? 5.978 -2.700 8.571 1.00 90.75 72 ASP A C 1
ATOM 527 O O . ASP A 1 72 ? 5.171 -1.773 8.634 1.00 90.75 72 ASP A O 1
ATOM 531 N N . ARG A 1 73 ? 6.760 -2.890 7.500 1.00 89.38 73 ARG A N 1
ATOM 532 C CA . ARG A 1 73 ? 6.681 -2.046 6.304 1.00 89.38 73 ARG A CA 1
ATOM 533 C C . ARG A 1 73 ? 5.316 -2.210 5.640 1.00 89.38 73 ARG A C 1
ATOM 535 O O . ARG A 1 73 ? 4.885 -3.335 5.400 1.00 89.38 73 ARG A O 1
ATOM 542 N N . ILE A 1 74 ? 4.698 -1.091 5.283 1.00 91.31 74 ILE A N 1
ATOM 543 C CA . ILE A 1 74 ? 3.486 -1.044 4.470 1.00 91.31 74 ILE A CA 1
ATOM 544 C C . ILE A 1 74 ? 3.856 -1.428 3.034 1.00 91.31 74 ILE A C 1
ATOM 546 O O . ILE A 1 74 ? 4.747 -0.832 2.423 1.00 91.31 74 ILE A O 1
ATOM 550 N N . LEU A 1 75 ? 3.181 -2.445 2.509 1.00 88.19 75 LEU A N 1
ATOM 551 C CA . LEU A 1 75 ? 3.355 -2.950 1.150 1.00 88.19 75 LEU A CA 1
ATOM 552 C C . LEU A 1 75 ? 2.310 -2.363 0.202 1.00 88.19 75 LEU A C 1
ATOM 554 O O . LEU A 1 75 ? 2.635 -1.965 -0.915 1.00 88.19 75 LEU A O 1
ATOM 558 N N . ARG A 1 76 ? 1.052 -2.309 0.647 1.00 88.56 76 ARG A N 1
ATOM 559 C CA . ARG A 1 76 ? -0.091 -1.818 -0.128 1.00 88.56 76 ARG A CA 1
ATOM 560 C C . ARG A 1 76 ? -1.109 -1.184 0.801 1.00 88.56 76 ARG A C 1
ATOM 562 O O . ARG A 1 76 ? -1.271 -1.623 1.938 1.00 88.56 76 ARG A O 1
ATOM 569 N N . VAL A 1 77 ? -1.831 -0.202 0.283 1.00 92.56 77 VAL A N 1
ATOM 570 C CA . VAL A 1 77 ? -2.961 0.417 0.970 1.00 92.56 77 VAL A CA 1
ATOM 571 C C . VAL A 1 77 ? -4.120 0.503 -0.010 1.00 92.56 77 VAL A C 1
ATOM 573 O O . VAL A 1 77 ? -3.908 0.682 -1.208 1.00 92.56 77 VAL A O 1
ATOM 576 N N . SER A 1 78 ? -5.333 0.349 0.497 1.00 93.88 78 SER A N 1
ATOM 577 C CA . SER A 1 78 ? -6.566 0.611 -0.231 1.00 93.88 78 SER A CA 1
ATOM 578 C C . SER A 1 78 ? -7.508 1.388 0.674 1.00 93.88 78 SER A C 1
ATOM 580 O O . SER A 1 78 ? -7.573 1.121 1.872 1.00 93.88 78 SER A O 1
ATOM 582 N N . LEU A 1 79 ? -8.219 2.355 0.108 1.00 94.56 79 LEU A N 1
ATOM 583 C CA . LEU A 1 79 ? -9.236 3.128 0.804 1.00 94.56 79 LEU A CA 1
ATOM 584 C C . LEU A 1 79 ? -10.477 3.158 -0.087 1.00 94.56 79 LEU A C 1
ATOM 586 O O . LEU A 1 79 ? -10.484 3.804 -1.131 1.00 94.56 79 LEU A O 1
ATOM 590 N N . ALA A 1 80 ? -11.510 2.427 0.313 1.00 93.88 80 ALA A N 1
ATOM 591 C CA . ALA A 1 80 ? -12.773 2.353 -0.405 1.00 93.88 80 ALA A CA 1
ATOM 592 C C . ALA A 1 80 ? -13.900 1.942 0.546 1.00 93.88 80 ALA A C 1
ATOM 594 O O . ALA A 1 80 ? -13.658 1.254 1.537 1.00 93.88 80 ALA A O 1
ATOM 595 N N . TYR A 1 81 ? -15.133 2.336 0.224 1.00 93.06 81 TYR A N 1
ATOM 596 C CA . TYR A 1 81 ? -16.344 1.907 0.937 1.00 93.06 81 TYR A CA 1
ATOM 597 C C . TYR A 1 81 ? -16.236 2.052 2.462 1.00 93.06 81 TYR A C 1
ATOM 599 O O . TYR A 1 81 ? -16.521 1.113 3.199 1.00 93.06 81 TYR A O 1
ATOM 607 N N . GLU A 1 82 ? -15.765 3.212 2.931 1.00 92.94 82 GLU A N 1
ATOM 608 C CA . GLU A 1 82 ? -15.611 3.525 4.364 1.00 92.94 82 GLU A CA 1
ATOM 609 C C . GLU A 1 82 ? -14.621 2.622 5.129 1.00 92.94 82 GLU A C 1
ATOM 611 O O . GLU A 1 82 ? -14.607 2.596 6.363 1.00 92.94 82 GLU A O 1
ATOM 616 N N . HIS A 1 83 ? -13.748 1.913 4.409 1.00 94.69 83 HIS A N 1
ATOM 617 C CA . HIS A 1 83 ? -12.720 1.061 4.989 1.00 94.69 83 HIS A CA 1
ATOM 618 C C . HIS A 1 83 ? -11.342 1.367 4.408 1.00 94.69 83 HIS A C 1
ATOM 620 O O . HIS A 1 83 ? -11.166 1.439 3.188 1.00 94.69 83 HIS A O 1
ATOM 626 N N . LEU A 1 84 ? -10.355 1.476 5.297 1.00 96.00 84 LEU A N 1
ATOM 627 C CA . LEU A 1 84 ? -8.941 1.523 4.943 1.00 96.00 84 LEU A CA 1
ATOM 628 C C . LEU A 1 84 ? -8.314 0.157 5.213 1.00 96.00 84 LEU A C 1
ATOM 630 O O . LEU A 1 84 ? -8.350 -0.343 6.335 1.00 96.00 84 LEU A O 1
ATOM 634 N N . ILE A 1 85 ? -7.716 -0.439 4.188 1.00 96.25 85 ILE A N 1
ATOM 635 C CA . ILE A 1 85 ? -6.964 -1.686 4.287 1.00 96.25 85 ILE A CA 1
ATOM 636 C C . ILE A 1 85 ? -5.485 -1.358 4.128 1.00 96.25 85 ILE A C 1
ATOM 638 O O . ILE A 1 85 ? -5.081 -0.834 3.093 1.00 96.25 85 ILE A O 1
ATOM 642 N N . ALA A 1 86 ? -4.674 -1.696 5.125 1.00 95.00 86 ALA A N 1
ATOM 643 C CA . ALA A 1 86 ? -3.223 -1.586 5.071 1.00 95.00 86 ALA A CA 1
ATOM 644 C C . ALA A 1 86 ? -2.597 -2.983 5.144 1.00 95.00 86 ALA A C 1
ATOM 646 O O . ALA A 1 86 ? -2.705 -3.683 6.153 1.00 95.00 86 ALA A O 1
ATOM 647 N N . LEU A 1 87 ? -1.929 -3.387 4.066 1.00 93.69 87 LEU A N 1
ATOM 648 C CA . LEU A 1 87 ? -1.124 -4.600 4.031 1.00 93.69 87 LEU A CA 1
ATOM 649 C C . LEU A 1 87 ? 0.303 -4.270 4.440 1.00 93.69 87 LEU A C 1
ATOM 651 O O . LEU A 1 87 ? 0.955 -3.422 3.832 1.00 93.69 87 LEU A O 1
ATOM 655 N N . THR A 1 88 ? 0.796 -4.989 5.435 1.00 92.12 88 THR A N 1
ATOM 656 C CA . THR A 1 88 ? 2.199 -4.997 5.839 1.00 92.12 88 THR A CA 1
ATOM 657 C C . THR A 1 88 ? 2.855 -6.313 5.430 1.00 92.12 88 THR A C 1
ATOM 659 O O . THR A 1 88 ? 2.194 -7.201 4.893 1.00 92.12 88 THR A O 1
ATOM 662 N N . THR A 1 89 ? 4.153 -6.462 5.700 1.00 87.44 89 THR A N 1
ATOM 663 C CA . THR A 1 89 ? 4.888 -7.708 5.435 1.00 87.44 89 THR A CA 1
ATOM 664 C C . THR A 1 89 ? 4.231 -8.946 6.051 1.00 87.44 89 THR A C 1
ATOM 666 O O . THR A 1 89 ? 4.234 -10.000 5.426 1.00 87.44 89 THR A O 1
ATOM 669 N N . ASN A 1 90 ? 3.658 -8.818 7.253 1.00 89.06 90 ASN A N 1
ATOM 670 C CA . ASN A 1 90 ? 3.176 -9.964 8.029 1.00 89.06 90 ASN A CA 1
ATOM 671 C C . ASN A 1 90 ? 1.692 -9.882 8.394 1.00 89.06 90 ASN A C 1
ATOM 673 O O . ASN A 1 90 ? 1.140 -10.862 8.883 1.00 89.06 90 ASN A O 1
ATOM 677 N N . GLN A 1 91 ? 1.048 -8.727 8.222 1.00 94.06 91 GLN A N 1
ATOM 678 C CA . GLN A 1 91 ? -0.314 -8.495 8.701 1.00 94.06 91 GLN A CA 1
ATOM 679 C C . GLN A 1 91 ? -1.126 -7.650 7.724 1.00 94.06 91 GLN A C 1
ATOM 681 O O . GLN A 1 91 ? -0.627 -6.689 7.139 1.00 94.06 91 GLN A O 1
ATOM 686 N N . CYS A 1 92 ? -2.405 -7.978 7.601 1.00 94.81 92 CYS A N 1
ATOM 687 C CA . CYS A 1 92 ? -3.425 -7.153 6.979 1.00 94.81 92 CYS A CA 1
ATOM 688 C C . CYS A 1 92 ? -4.232 -6.458 8.075 1.00 94.81 92 CYS A C 1
ATOM 690 O O . CYS A 1 92 ? -4.840 -7.124 8.911 1.00 94.81 92 CYS A O 1
ATOM 692 N N . HIS A 1 93 ? -4.260 -5.130 8.048 1.00 97.19 93 HIS A N 1
ATOM 693 C CA . HIS A 1 93 ? -5.057 -4.310 8.951 1.00 97.19 93 HIS A CA 1
ATOM 694 C C . HIS A 1 93 ? -6.253 -3.741 8.193 1.00 97.19 93 HIS A C 1
ATOM 696 O O . HIS A 1 93 ? -6.079 -3.157 7.125 1.00 97.19 93 HIS A O 1
ATOM 702 N N . ILE A 1 94 ? -7.453 -3.891 8.744 1.00 97.25 94 ILE A N 1
ATOM 703 C CA . ILE A 1 94 ? -8.694 -3.349 8.188 1.00 97.25 94 ILE A CA 1
ATOM 704 C C . ILE A 1 94 ? -9.270 -2.379 9.213 1.00 97.25 94 ILE A C 1
ATOM 706 O O . ILE A 1 94 ? -9.651 -2.776 10.315 1.00 97.25 94 ILE A O 1
ATOM 710 N N . TYR A 1 95 ? -9.327 -1.108 8.842 1.00 97.06 95 TYR A N 1
ATOM 711 C CA . TYR A 1 95 ? -9.859 -0.021 9.648 1.00 97.06 95 TYR A CA 1
ATOM 712 C C . TYR A 1 95 ? -11.204 0.425 9.089 1.00 97.06 95 TYR A C 1
ATOM 714 O O . TYR A 1 95 ? -11.371 0.514 7.873 1.00 97.06 95 TYR A O 1
ATOM 722 N N . SER A 1 96 ? -12.133 0.772 9.975 1.00 94.75 96 SER A N 1
ATOM 723 C CA . SER A 1 96 ? -13.298 1.573 9.603 1.00 94.75 96 SER A CA 1
ATOM 724 C C . SER A 1 96 ? -12.928 3.049 9.704 1.00 94.75 96 SER A C 1
ATOM 726 O O . SER A 1 96 ? -12.329 3.454 10.701 1.00 94.75 96 SER A O 1
ATOM 728 N N . VAL A 1 97 ? -13.335 3.865 8.728 1.00 92.25 97 VAL A N 1
ATOM 729 C CA . VAL A 1 97 ? -13.131 5.326 8.799 1.00 92.25 97 VAL A CA 1
ATOM 730 C C . VAL A 1 97 ? -13.886 5.978 9.962 1.00 92.25 97 VAL A C 1
ATOM 732 O O . VAL A 1 97 ? -13.550 7.081 10.373 1.00 92.25 97 VAL A O 1
ATOM 735 N N . ASN A 1 98 ? -14.872 5.279 10.535 1.00 91.75 98 ASN A N 1
ATOM 736 C CA . ASN A 1 98 ? -15.609 5.737 11.712 1.00 91.75 98 ASN A CA 1
ATOM 737 C C . ASN A 1 98 ? -14.834 5.524 13.025 1.00 91.75 98 ASN A C 1
ATOM 739 O O . ASN A 1 98 ? -15.174 6.133 14.037 1.00 91.75 98 ASN A O 1
ATOM 743 N N . ASN A 1 99 ? -13.831 4.635 13.044 1.00 93.38 99 ASN A N 1
ATOM 744 C CA . ASN A 1 99 ? -12.985 4.404 14.214 1.00 93.38 99 ASN A CA 1
ATOM 745 C C . ASN A 1 99 ? -11.667 3.709 13.835 1.00 93.38 99 ASN A C 1
ATOM 747 O O . ASN A 1 99 ? -11.608 2.483 13.696 1.00 93.38 99 ASN A O 1
ATOM 751 N N . PHE A 1 100 ? -10.581 4.481 13.774 1.00 94.38 100 PHE A N 1
ATOM 752 C CA . PHE A 1 100 ? -9.250 3.958 13.464 1.00 94.38 100 PHE A CA 1
ATOM 753 C C . PHE A 1 100 ? -8.555 3.236 14.635 1.00 94.38 100 PHE A C 1
ATOM 755 O O . PHE A 1 100 ? -7.527 2.591 14.436 1.00 94.38 100 PHE A O 1
ATOM 762 N N . ASN A 1 101 ? -9.101 3.287 15.855 1.00 94.19 101 ASN A N 1
ATOM 763 C CA . ASN A 1 101 ? -8.426 2.746 17.044 1.00 94.19 101 ASN A CA 1
ATOM 764 C C . ASN A 1 101 ? -8.543 1.222 17.196 1.00 94.19 101 ASN A C 1
ATOM 766 O O . ASN A 1 101 ? -7.774 0.615 17.939 1.00 94.19 101 ASN A O 1
ATOM 770 N N . THR A 1 102 ? -9.513 0.594 16.529 1.00 94.94 102 THR A N 1
ATOM 771 C CA . THR A 1 102 ? -9.812 -0.838 16.689 1.00 94.94 102 THR A CA 1
ATOM 772 C C . THR A 1 102 ? -9.823 -1.555 15.338 1.00 94.94 102 THR A C 1
ATOM 774 O O . THR A 1 102 ? -10.894 -1.951 14.870 1.00 94.94 102 THR A O 1
ATOM 777 N N . PRO A 1 103 ? -8.662 -1.704 14.673 1.00 96.94 103 PRO A N 1
ATOM 778 C CA . PRO A 1 103 ? -8.591 -2.441 13.420 1.00 96.94 103 PRO A CA 1
ATOM 779 C C . PRO A 1 103 ? -8.866 -3.930 13.621 1.00 96.94 103 PRO A C 1
ATOM 781 O O . PRO A 1 103 ? -8.500 -4.522 14.638 1.00 96.94 103 PRO A O 1
ATOM 784 N N . ILE A 1 104 ? -9.412 -4.559 12.584 1.00 97.38 104 ILE A N 1
ATOM 785 C CA . ILE A 1 104 ? -9.324 -6.009 12.420 1.00 97.38 104 ILE A CA 1
ATOM 786 C C . ILE A 1 104 ? -7.925 -6.317 11.887 1.00 97.38 104 ILE A C 1
ATOM 788 O O . ILE A 1 104 ? -7.481 -5.701 10.918 1.00 97.38 104 ILE A O 1
ATOM 792 N N . ILE A 1 105 ? -7.231 -7.264 12.515 1.00 96.75 105 ILE A N 1
ATOM 793 C CA . ILE A 1 105 ? -5.873 -7.660 12.135 1.00 96.75 105 ILE A CA 1
ATOM 794 C C . ILE A 1 105 ? -5.887 -9.132 11.730 1.00 96.75 105 ILE A C 1
ATOM 796 O O . ILE A 1 105 ? -6.357 -9.983 12.484 1.00 96.75 105 ILE A O 1
ATOM 800 N N . VAL A 1 106 ? -5.367 -9.422 10.539 1.00 95.19 106 VAL A N 1
ATOM 801 C CA . VAL A 1 106 ? -5.243 -10.772 9.981 1.00 95.19 106 VAL A CA 1
ATOM 802 C C . VAL A 1 106 ? -3.772 -11.057 9.701 1.00 95.19 106 VAL A C 1
ATOM 804 O O . VAL A 1 106 ? -3.134 -10.320 8.953 1.00 95.19 106 VAL A O 1
ATOM 807 N N . ASP A 1 107 ? -3.233 -12.132 10.272 1.00 93.06 107 ASP A N 1
ATOM 808 C CA . ASP A 1 107 ? -1.852 -12.548 10.017 1.00 93.06 107 ASP A CA 1
ATOM 809 C C . ASP A 1 107 ? -1.699 -13.165 8.617 1.00 93.06 107 ASP A C 1
ATOM 811 O O . ASP A 1 107 ? -2.489 -14.010 8.186 1.00 93.06 107 ASP A O 1
ATOM 815 N N . LEU A 1 108 ? -0.636 -12.774 7.920 1.00 88.25 108 LEU A N 1
ATOM 816 C CA . LEU A 1 108 ? -0.270 -13.242 6.589 1.00 88.25 108 LEU A CA 1
ATOM 817 C C . LEU A 1 108 ? 0.860 -14.265 6.722 1.00 88.25 108 LEU A C 1
ATOM 819 O O . LEU A 1 108 ? 1.995 -13.928 7.052 1.00 88.25 108 LEU A O 1
ATOM 823 N N . LYS A 1 109 ? 0.558 -15.541 6.477 1.00 81.00 109 LYS A N 1
ATOM 824 C CA . LYS A 1 109 ? 1.560 -16.616 6.513 1.00 81.00 109 LYS A CA 1
ATOM 825 C C . LYS A 1 109 ? 2.282 -16.695 5.171 1.00 81.00 109 LYS A C 1
ATOM 827 O O . LYS A 1 109 ? 1.751 -17.305 4.248 1.00 81.00 109 LYS A O 1
ATOM 832 N N . ASP A 1 110 ? 3.455 -16.071 5.081 1.00 68.94 110 ASP A N 1
ATOM 833 C CA . ASP A 1 110 ? 4.378 -16.141 3.929 1.00 68.94 110 ASP A CA 1
ATOM 834 C C . ASP A 1 110 ? 3.696 -15.883 2.564 1.00 68.94 110 ASP A C 1
ATOM 836 O O . ASP A 1 110 ? 4.016 -16.474 1.531 1.00 68.94 110 ASP A O 1
ATOM 840 N N . ALA A 1 111 ? 2.682 -15.014 2.565 1.00 68.69 111 ALA A N 1
ATOM 841 C CA . ALA A 1 111 ? 1.855 -14.746 1.399 1.00 68.69 111 ALA A CA 1
ATOM 842 C C . ALA A 1 111 ? 2.473 -13.630 0.551 1.00 68.69 111 ALA A C 1
ATOM 844 O O . ALA A 1 111 ? 2.658 -12.507 1.018 1.00 68.69 111 ALA A O 1
ATOM 845 N N . THR A 1 112 ? 2.725 -13.905 -0.731 1.00 73.25 112 THR A N 1
ATOM 846 C CA . THR A 1 112 ? 3.009 -12.843 -1.706 1.00 73.25 112 THR A CA 1
ATOM 847 C C . THR A 1 112 ? 1.683 -12.245 -2.161 1.00 73.25 112 THR A C 1
ATOM 849 O O . THR A 1 112 ? 0.993 -12.826 -2.998 1.00 73.25 112 THR A O 1
ATOM 852 N N . ILE A 1 113 ? 1.295 -11.104 -1.589 1.00 75.12 113 ILE A N 1
ATOM 853 C CA . ILE A 1 113 ? 0.049 -10.428 -1.965 1.00 75.12 113 ILE A CA 1
ATOM 854 C C . ILE A 1 113 ? 0.312 -9.434 -3.092 1.00 75.12 113 ILE A C 1
ATOM 856 O O . ILE A 1 113 ? 1.089 -8.495 -2.939 1.00 75.12 113 ILE A O 1
ATOM 860 N N . SER A 1 114 ? -0.371 -9.628 -4.220 1.00 75.50 114 SER A N 1
ATOM 861 C CA . SER A 1 114 ? -0.248 -8.773 -5.404 1.00 75.50 114 SER A CA 1
ATOM 862 C C . SER A 1 114 ? -1.334 -7.697 -5.505 1.00 75.50 114 SER A C 1
ATOM 864 O O . SER A 1 114 ? -1.085 -6.655 -6.117 1.00 75.50 114 SER A O 1
ATOM 866 N N . LEU A 1 115 ? -2.511 -7.910 -4.898 1.00 80.25 115 LEU A N 1
ATOM 867 C CA . LEU A 1 115 ? -3.697 -7.078 -5.121 1.00 80.25 115 LEU A CA 1
ATOM 868 C C . LEU A 1 115 ? -4.623 -6.993 -3.894 1.00 80.25 115 LEU A C 1
ATOM 870 O O . LEU A 1 115 ? -4.834 -7.986 -3.202 1.00 80.25 115 LEU A O 1
ATOM 874 N N . ILE A 1 116 ? -5.215 -5.812 -3.683 1.00 88.81 116 ILE A N 1
ATOM 875 C CA . ILE A 1 116 ? -6.362 -5.581 -2.793 1.00 88.81 116 ILE A CA 1
ATOM 876 C C . ILE A 1 116 ? -7.539 -5.164 -3.679 1.00 88.81 116 ILE A C 1
ATOM 878 O O . ILE A 1 116 ? -7.393 -4.252 -4.490 1.00 88.81 116 ILE A O 1
ATOM 882 N N . ILE A 1 117 ? -8.692 -5.814 -3.523 1.00 90.12 117 ILE A N 1
ATOM 883 C CA . ILE A 1 117 ? -9.953 -5.388 -4.139 1.00 90.12 117 ILE A CA 1
ATOM 884 C C . ILE A 1 117 ? -10.965 -5.207 -3.015 1.00 90.12 117 ILE A C 1
ATOM 886 O O . ILE A 1 117 ? -11.136 -6.100 -2.187 1.00 90.12 117 ILE A O 1
ATOM 890 N N . GLN A 1 118 ? -11.627 -4.057 -2.997 1.00 92.75 118 GLN A N 1
ATOM 891 C CA . GLN A 1 118 ? -12.771 -3.798 -2.132 1.00 92.75 118 GLN A CA 1
ATOM 892 C C . GLN A 1 118 ? -14.026 -3.705 -3.003 1.00 92.75 118 GLN A C 1
ATOM 894 O O . GLN A 1 118 ? -13.953 -3.283 -4.158 1.00 92.75 118 GLN A O 1
ATOM 899 N N . SER A 1 119 ? -15.169 -4.083 -2.448 1.00 91.56 119 SER A N 1
ATOM 900 C CA . SER A 1 119 ? -16.483 -3.925 -3.070 1.00 91.56 119 SER A CA 1
ATOM 901 C C . SER A 1 119 ? -17.514 -3.601 -1.996 1.00 91.56 119 SER A C 1
ATOM 903 O O . SER A 1 119 ? -17.372 -4.035 -0.853 1.00 91.56 119 SER A O 1
ATOM 905 N N . GLN A 1 120 ? -18.555 -2.874 -2.381 1.00 85.44 120 GLN A N 1
ATOM 906 C CA . GLN A 1 120 ? -19.794 -2.759 -1.617 1.00 85.44 120 GLN A CA 1
ATOM 907 C C . GLN A 1 120 ? -20.800 -3.772 -2.169 1.00 85.44 120 GLN A C 1
ATOM 909 O O . GLN A 1 120 ? -20.752 -4.073 -3.365 1.00 85.44 120 GLN A O 1
ATOM 914 N N . GLU A 1 121 ? -21.640 -4.327 -1.294 1.00 72.44 121 GLU A N 1
ATOM 915 C CA . GLU A 1 121 ? -22.761 -5.193 -1.695 1.00 72.44 121 GLU A CA 1
ATOM 916 C C . GLU A 1 121 ? -23.797 -4.458 -2.556 1.00 72.44 121 GLU A C 1
ATOM 918 O O . GLU A 1 121 ? -24.032 -3.249 -2.312 1.00 72.44 121 GLU A O 1
#

pLDDT: mean 89.12, std 8.61, range [53.09, 97.38]

Sequence (121 aa):
MQKPNIGSLLDVAWSPDGTNVVAVGATGGVLFAHVSECCLECVGFEAVVSSAKTITITNVRDESKDTLEFRDRILRVSLAYEHLIALTTNQCHIYSVNNFNTPIIVDLKDATISLIIQSQE

InterPro domains:
  IPR056456 IFT80, second beta-propeller domain [PF23335] (40-120)

Organism: Mesocestoides corti (NCBI:txid53468)

Radius of gyration: 17.41 Å; chains: 1; bounding box: 40×36×46 Å

Secondary structure (DSSP, 8-state):
-PPP---SEEEEEE-TTSSEEEEEETTS-EEEEE----EEEETTEEEEEEETTEEEEEETTT--EEEEE-SS-EEEEEEETTEEEEEESSEEEEEETTEEEEEEEEE-SS-----------